Protein AF-A0A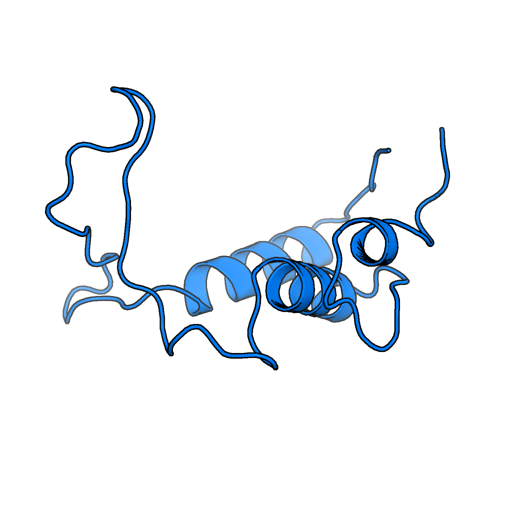831LX00-F1 (afdb_monomer_lite)

Secondary structure (DSSP, 8-state):
------HHHHHHHHHHHHHTB-B-TTS-B-B-S---SSTT---BPBSS--BTTB-HHHHHHHHHHHTT----S--SSGGGTSTTS---

Organism: NCBI:txid1484053

Sequence (88 aa):
KKIRLCSWQLDSLNRYIENSFKKNENGHFIQINFEGYNQYDSFYNAKGSFSLFRTCNVWVNVALKEIEVKTSVWSPFDFGVLFHIPKE

Foldseek 3Di:
DDDDADPVLVVQLVVLVLLQFDADPVRHFAWDPDCDPDVPDTHTHTDDDDDLQRDPLQSLQVSCVSSVNDFDPGDSDDCRNCVPPDDD

Structure (mmCIF, N/CA/C/O backbone):
data_AF-A0A831LX00-F1
#
_entry.id   AF-A0A831LX00-F1
#
loop_
_atom_site.group_PDB
_atom_site.id
_atom_site.type_symbol
_atom_site.label_atom_id
_atom_site.label_alt_id
_atom_site.label_comp_id
_atom_site.label_asym_id
_atom_site.label_entity_id
_atom_site.label_seq_id
_atom_site.pdbx_PDB_ins_code
_atom_site.Cartn_x
_atom_site.Cartn_y
_atom_site.Cartn_z
_atom_site.occupancy
_atom_site.B_iso_or_equiv
_atom_site.auth_seq_id
_atom_site.auth_comp_id
_atom_site.auth_asym_id
_atom_site.auth_atom_id
_atom_site.pdbx_PDB_model_num
ATOM 1 N N . LYS A 1 1 ? -1.724 4.537 -17.735 1.00 82.31 1 LYS A N 1
ATOM 2 C CA . LYS A 1 1 ? -0.752 3.415 -17.702 1.00 82.31 1 LYS A CA 1
ATOM 3 C C . LYS A 1 1 ? -1.493 2.171 -17.237 1.00 82.31 1 LYS A C 1
ATOM 5 O O . LYS A 1 1 ? -2.322 2.317 -16.347 1.00 82.31 1 LYS A O 1
ATOM 10 N N . LYS A 1 2 ? -1.242 1.000 -17.824 1.00 86.62 2 LYS A N 1
ATOM 11 C CA . LYS A 1 2 ? -1.859 -0.267 -17.404 1.00 86.62 2 LYS A CA 1
ATOM 12 C C . LYS A 1 2 ? -0.769 -1.259 -17.014 1.00 86.62 2 LYS A C 1
ATOM 14 O O . LYS A 1 2 ? 0.335 -1.196 -17.547 1.00 86.62 2 LYS A O 1
ATOM 19 N N . ILE A 1 3 ? -1.080 -2.141 -16.071 1.00 89.75 3 ILE A N 1
ATOM 20 C CA . ILE A 1 3 ? -0.213 -3.246 -15.660 1.00 89.75 3 ILE A CA 1
ATOM 21 C C . ILE A 1 3 ? -1.030 -4.514 -15.855 1.00 89.75 3 ILE A C 1
ATOM 23 O O . ILE A 1 3 ? -2.121 -4.637 -15.301 1.00 89.75 3 ILE A O 1
ATOM 27 N N . ARG A 1 4 ? -0.528 -5.440 -16.668 1.00 92.00 4 ARG A N 1
ATOM 28 C CA . ARG A 1 4 ? -1.135 -6.763 -16.798 1.00 92.00 4 ARG A CA 1
ATOM 29 C C . ARG A 1 4 ? -0.596 -7.633 -15.673 1.00 92.00 4 ARG A C 1
ATOM 31 O O . ARG A 1 4 ? 0.616 -7.771 -15.554 1.00 92.00 4 ARG A O 1
ATOM 38 N N . LEU A 1 5 ? -1.497 -8.178 -14.866 1.00 94.94 5 LEU A N 1
ATOM 39 C CA . LEU A 1 5 ? -1.168 -9.071 -13.762 1.00 94.94 5 LEU A CA 1
ATOM 40 C C . LEU A 1 5 ? -1.603 -10.489 -14.114 1.00 94.94 5 LEU A C 1
ATOM 42 O O . LEU A 1 5 ? -2.664 -10.686 -14.708 1.00 94.94 5 LEU A O 1
ATOM 46 N N . CYS A 1 6 ? -0.795 -11.471 -13.738 1.00 96.88 6 CYS A N 1
ATOM 47 C CA . CYS A 1 6 ? -1.227 -12.865 -13.698 1.00 96.88 6 CYS A CA 1
ATOM 48 C C . CYS A 1 6 ? -1.799 -13.217 -12.312 1.00 96.88 6 CYS A C 1
ATOM 50 O O . CYS A 1 6 ? -1.715 -12.417 -11.378 1.00 96.88 6 CYS A O 1
ATOM 52 N N . SER A 1 7 ? -2.387 -14.411 -12.174 1.00 97.88 7 SER A N 1
ATOM 53 C CA . SER A 1 7 ? -3.119 -14.809 -10.957 1.00 97.88 7 SER A CA 1
ATOM 54 C C . SER A 1 7 ? -2.288 -14.650 -9.686 1.00 97.88 7 SER A C 1
ATOM 56 O O . SER A 1 7 ? -2.739 -14.010 -8.745 1.00 97.88 7 SER A O 1
ATOM 58 N N . TRP A 1 8 ? -1.044 -15.143 -9.677 1.00 98.00 8 TRP A N 1
ATOM 59 C CA . TRP A 1 8 ? -0.215 -15.091 -8.470 1.00 98.00 8 TRP A CA 1
ATOM 60 C C . TRP A 1 8 ? 0.110 -13.653 -8.047 1.00 98.00 8 TRP A C 1
ATOM 62 O O . TRP A 1 8 ? 0.149 -13.359 -6.853 1.00 98.00 8 TRP A O 1
ATOM 72 N N . GLN A 1 9 ? 0.311 -12.745 -9.011 1.00 98.12 9 GLN A N 1
AT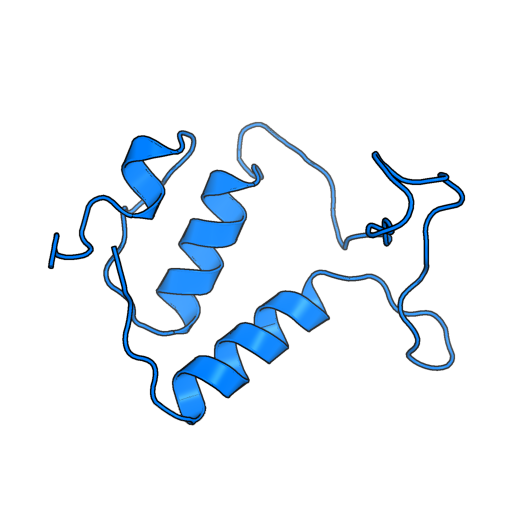OM 73 C CA . GLN A 1 9 ? 0.562 -11.331 -8.730 1.00 98.12 9 GLN A CA 1
ATOM 74 C C . GLN A 1 9 ? -0.674 -10.691 -8.112 1.00 98.12 9 GLN A C 1
ATOM 76 O O . GLN A 1 9 ? -0.563 -9.974 -7.124 1.00 98.12 9 GLN A O 1
ATOM 81 N N . LEU A 1 10 ? -1.855 -10.972 -8.665 1.00 97.94 10 LEU A N 1
ATOM 82 C CA . LEU A 1 10 ? -3.110 -10.472 -8.116 1.00 97.94 10 LEU A CA 1
ATOM 83 C C . LEU A 1 10 ? -3.348 -10.998 -6.693 1.00 97.94 10 LEU A C 1
ATOM 85 O O . LEU A 1 10 ? -3.683 -10.220 -5.804 1.00 97.94 10 LEU A O 1
ATOM 89 N N . ASP A 1 11 ? -3.103 -12.286 -6.458 1.00 98.31 11 ASP A N 1
ATOM 90 C CA . ASP A 1 11 ? -3.259 -12.912 -5.143 1.00 98.31 11 ASP A CA 1
ATOM 91 C C . ASP A 1 11 ? -2.278 -12.331 -4.112 1.00 98.31 11 ASP A C 1
ATOM 93 O O . ASP A 1 11 ? -2.658 -12.041 -2.974 1.00 98.31 11 ASP A O 1
ATOM 97 N N . SER A 1 12 ? -1.018 -12.123 -4.508 1.00 98.25 12 SER A N 1
ATOM 98 C CA . SER A 1 12 ? 0.004 -11.501 -3.659 1.00 98.25 12 SER A CA 1
ATOM 99 C C . SER A 1 12 ? -0.341 -10.040 -3.343 1.00 98.25 12 SER A C 1
ATOM 101 O O . SER A 1 12 ? -0.287 -9.626 -2.182 1.00 98.25 12 SER A O 1
ATOM 103 N N . LEU A 1 13 ? -0.806 -9.278 -4.342 1.00 98.00 13 LEU A N 1
ATOM 104 C CA . LEU A 1 13 ? -1.247 -7.894 -4.162 1.00 98.00 13 LEU A CA 1
ATOM 105 C C . LEU A 1 13 ? -2.431 -7.801 -3.196 1.00 98.00 13 LEU A C 1
ATOM 107 O O . LEU A 1 13 ? -2.403 -6.995 -2.265 1.00 98.00 13 LEU A O 1
ATOM 111 N N . ASN A 1 14 ? -3.446 -8.646 -3.381 1.00 98.00 14 ASN A N 1
ATOM 112 C CA . ASN A 1 14 ? -4.607 -8.697 -2.497 1.00 98.00 14 ASN A CA 1
ATOM 113 C C . ASN A 1 14 ? -4.181 -9.018 -1.064 1.00 98.00 14 ASN A C 1
ATOM 115 O O . ASN A 1 14 ? -4.569 -8.312 -0.137 1.00 98.00 14 ASN A O 1
ATOM 119 N N . ARG A 1 15 ? -3.297 -10.004 -0.872 1.00 98.12 15 ARG A N 1
ATOM 120 C CA . ARG A 1 15 ? -2.764 -10.344 0.453 1.00 98.12 15 ARG A CA 1
ATOM 121 C C . ARG A 1 15 ? -2.013 -9.179 1.095 1.00 98.12 15 ARG A C 1
ATOM 123 O O . ARG A 1 15 ? -2.171 -8.944 2.292 1.00 98.12 15 ARG A O 1
ATOM 130 N N . TYR A 1 16 ? -1.208 -8.445 0.329 1.00 98.06 16 TYR A N 1
ATOM 131 C CA . TYR A 1 16 ? -0.512 -7.253 0.816 1.00 98.06 16 TYR A CA 1
ATOM 132 C C . TYR A 1 16 ? -1.499 -6.167 1.276 1.00 98.06 16 TYR A C 1
ATOM 134 O O . TYR A 1 16 ? -1.362 -5.613 2.374 1.00 98.06 16 TYR A O 1
ATOM 142 N N . ILE A 1 17 ? -2.527 -5.901 0.465 1.00 97.12 17 ILE A N 1
ATOM 143 C CA . ILE A 1 17 ? -3.580 -4.926 0.769 1.00 97.12 17 ILE A CA 1
ATOM 144 C C . ILE A 1 17 ? -4.340 -5.350 2.028 1.00 97.12 17 ILE A C 1
ATOM 146 O O . ILE A 1 17 ? -4.421 -4.578 2.979 1.00 97.12 17 ILE A O 1
ATOM 150 N N . GLU A 1 18 ? -4.816 -6.593 2.095 1.00 96.94 18 GLU A N 1
ATOM 151 C CA . GLU A 1 18 ? -5.521 -7.120 3.265 1.00 96.94 18 GLU A CA 1
ATOM 152 C C . GLU A 1 18 ? -4.681 -7.044 4.542 1.00 96.94 18 GLU A C 1
ATOM 154 O O . GLU A 1 18 ? -5.182 -6.681 5.610 1.00 96.94 18 GLU A O 1
ATOM 159 N N . ASN A 1 19 ? -3.391 -7.370 4.444 1.00 96.69 19 ASN A N 1
ATOM 160 C CA . ASN A 1 19 ? -2.479 -7.338 5.580 1.00 96.69 19 ASN A CA 1
ATOM 161 C C . ASN A 1 19 ? -2.208 -5.925 6.091 1.00 96.69 19 ASN A C 1
ATOM 163 O O . ASN A 1 19 ? -1.773 -5.792 7.240 1.00 96.69 19 ASN A O 1
ATOM 167 N N . SER A 1 20 ? -2.494 -4.901 5.287 1.00 96.88 20 SER A N 1
ATOM 168 C CA . SER A 1 20 ? -2.370 -3.498 5.674 1.00 96.88 20 SER A CA 1
ATOM 169 C C . SER A 1 20 ? -3.481 -3.052 6.632 1.00 96.88 20 SER A C 1
ATOM 171 O O . SER A 1 20 ? -3.291 -2.072 7.350 1.00 96.88 20 SER A O 1
ATOM 173 N N . PHE A 1 21 ? -4.601 -3.777 6.718 1.00 97.31 21 PHE A N 1
ATOM 174 C CA . PHE A 1 21 ? -5.723 -3.452 7.603 1.00 97.31 21 PHE A CA 1
ATOM 175 C C . PHE A 1 21 ? -5.630 -4.158 8.959 1.00 97.31 21 PHE A C 1
ATOM 177 O O . PHE A 1 21 ? -5.212 -5.314 9.066 1.00 97.31 21 PHE A O 1
ATOM 184 N N . LYS A 1 22 ? -6.071 -3.480 10.023 1.00 97.50 22 LYS A N 1
ATOM 185 C CA . LYS A 1 22 ? -6.370 -4.118 11.309 1.00 97.50 22 LYS A CA 1
ATOM 186 C C . LYS A 1 22 ? -7.679 -4.894 11.188 1.00 97.50 22 LYS A C 1
ATOM 188 O O . LYS A 1 22 ? -8.668 -4.387 10.657 1.00 97.50 22 LYS A O 1
ATOM 193 N N . LYS A 1 23 ? -7.669 -6.113 11.719 1.00 96.88 23 LYS A N 1
ATOM 194 C CA . LYS A 1 23 ? -8.830 -6.997 11.814 1.00 96.88 23 LYS A CA 1
ATOM 195 C C . LYS A 1 23 ? -9.219 -7.139 13.292 1.00 96.88 23 LYS A C 1
ATOM 197 O O . LYS A 1 23 ? -8.338 -7.077 14.149 1.00 96.88 23 LYS A O 1
ATOM 202 N N . ASN A 1 24 ? -10.510 -7.263 13.588 1.00 96.12 24 ASN A N 1
ATOM 203 C CA . ASN A 1 24 ? -10.997 -7.591 14.930 1.00 96.12 24 ASN A CA 1
ATOM 204 C C . ASN A 1 24 ? -10.810 -9.091 15.231 1.00 96.12 24 ASN A C 1
ATOM 206 O O . ASN A 1 24 ? -10.295 -9.839 14.400 1.00 96.12 24 ASN A O 1
ATOM 210 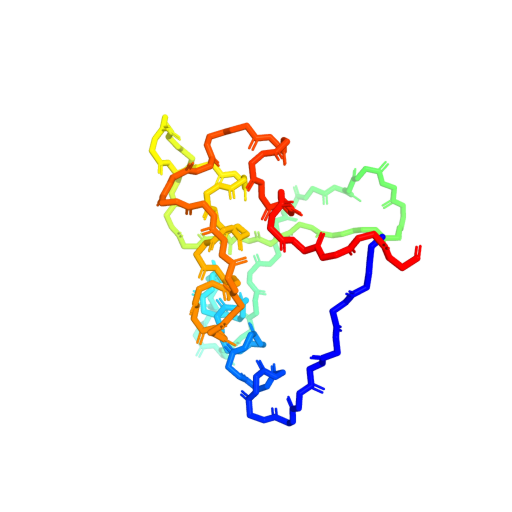N N . GLU A 1 25 ? -11.250 -9.535 16.409 1.00 95.75 25 GLU A N 1
ATOM 211 C CA . GLU A 1 25 ? -11.155 -10.937 16.851 1.00 95.75 25 GLU A CA 1
ATOM 212 C C . GLU A 1 25 ? -11.871 -11.921 15.909 1.00 95.75 25 GLU A C 1
ATOM 214 O O . GLU A 1 25 ? -11.447 -13.063 15.770 1.00 95.75 25 GLU A O 1
ATOM 219 N N . ASN A 1 26 ? -12.891 -11.453 15.185 1.00 95.50 26 ASN A N 1
ATOM 220 C CA . ASN A 1 26 ? -13.647 -12.239 14.207 1.00 95.50 26 ASN A CA 1
ATOM 221 C C . ASN A 1 26 ? -13.036 -12.196 12.793 1.00 95.50 26 ASN A C 1
ATOM 223 O O . ASN A 1 26 ? -13.618 -12.725 11.851 1.00 95.50 26 ASN A O 1
ATOM 227 N N . GLY A 1 27 ? -11.889 -11.535 12.609 1.00 94.81 27 GLY A N 1
ATOM 228 C CA . GLY A 1 27 ? -11.219 -11.413 11.313 1.00 94.81 27 GLY A CA 1
ATOM 229 C C . GLY A 1 27 ? -11.779 -10.327 10.383 1.00 94.81 27 GLY A C 1
ATOM 230 O O . GLY A 1 27 ? -11.278 -10.181 9.267 1.00 94.81 27 GLY A O 1
ATOM 231 N N . HIS A 1 28 ? -12.757 -9.527 10.817 1.00 96.25 28 HIS A N 1
ATOM 232 C CA . HIS A 1 28 ? -13.319 -8.431 10.019 1.00 96.25 28 HIS A CA 1
ATOM 233 C C . HIS A 1 28 ? -12.478 -7.157 10.122 1.00 96.25 28 HIS A C 1
ATOM 235 O O . HIS A 1 28 ? -11.956 -6.837 11.192 1.00 96.25 28 HIS A O 1
ATOM 241 N N . PHE A 1 29 ? -12.379 -6.394 9.030 1.00 97.38 29 PHE A N 1
ATOM 242 C CA . PHE A 1 29 ? -11.721 -5.087 9.046 1.00 97.38 29 PHE A CA 1
ATOM 243 C C . PHE A 1 29 ? -12.422 -4.120 10.001 1.00 97.38 29 PHE A C 1
ATOM 245 O O . PHE A 1 29 ? -13.649 -4.045 10.049 1.00 97.38 29 PHE A O 1
ATOM 252 N N . ILE A 1 30 ? -11.634 -3.353 10.751 1.00 97.50 30 ILE A N 1
ATOM 253 C CA . ILE A 1 30 ? -12.166 -2.398 11.725 1.00 97.50 30 ILE A CA 1
ATOM 254 C C . ILE A 1 30 ? -12.436 -1.068 11.019 1.00 97.50 30 ILE A C 1
ATOM 256 O O . ILE A 1 30 ? -11.507 -0.283 10.812 1.00 97.50 30 ILE A O 1
ATOM 260 N N . GLN A 1 31 ? -13.694 -0.813 10.660 1.00 96.50 31 GLN A N 1
ATOM 261 C CA . GLN A 1 31 ? -14.120 0.461 10.078 1.00 96.50 31 GLN A CA 1
ATOM 262 C C . GLN A 1 31 ? -13.899 1.616 11.069 1.00 96.50 31 GLN A C 1
ATOM 264 O O . GLN A 1 31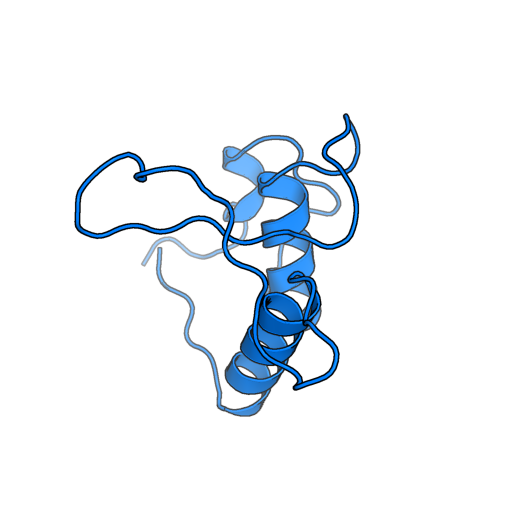 ? -14.070 1.468 12.280 1.00 96.50 31 GLN A O 1
ATOM 269 N N . ILE A 1 32 ? -13.467 2.761 10.555 1.00 95.31 32 ILE A N 1
ATOM 270 C CA . ILE A 1 32 ? -13.330 4.011 11.299 1.00 95.31 32 ILE A CA 1
ATOM 271 C C . ILE A 1 32 ? -14.696 4.695 11.306 1.00 95.31 32 ILE A C 1
ATOM 273 O O . ILE A 1 32 ? -15.366 4.746 10.277 1.00 95.31 32 ILE A O 1
ATOM 277 N N . ASN A 1 33 ? -15.092 5.245 12.4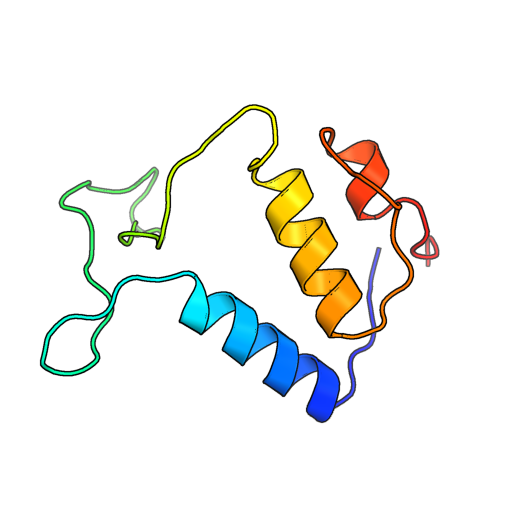55 1.00 94.56 33 ASN A N 1
ATOM 278 C CA . ASN A 1 33 ? -16.309 6.043 12.571 1.00 94.56 33 ASN A CA 1
ATOM 279 C C . ASN A 1 33 ? -16.107 7.430 11.933 1.00 94.56 33 ASN A C 1
ATOM 281 O O . ASN A 1 33 ? -15.863 8.418 12.624 1.00 94.56 33 ASN A O 1
ATOM 285 N N . PHE A 1 34 ? -16.117 7.464 10.605 1.00 93.69 34 PHE A N 1
ATOM 286 C CA . PHE A 1 34 ? -16.006 8.650 9.767 1.00 93.69 34 PHE A CA 1
ATOM 287 C C . PHE A 1 34 ? -16.887 8.437 8.532 1.00 93.69 34 PHE A C 1
ATOM 289 O O . PHE A 1 34 ? -16.839 7.362 7.936 1.00 93.69 34 PHE A O 1
ATOM 296 N N . GLU A 1 35 ? -17.686 9.440 8.163 1.00 90.38 35 GLU A N 1
ATOM 297 C CA . GLU A 1 35 ? -18.725 9.317 7.123 1.00 90.38 35 GLU A CA 1
ATOM 298 C C . GLU A 1 35 ? -18.181 9.079 5.714 1.00 90.38 35 GLU A C 1
ATOM 300 O O . GLU A 1 35 ? -18.932 8.672 4.833 1.00 90.38 35 GLU A O 1
ATOM 305 N N . GLY A 1 36 ? -16.888 9.312 5.509 1.00 92.81 36 GLY A N 1
ATOM 306 C CA . GLY A 1 36 ? -16.287 9.244 4.194 1.00 92.81 36 GLY A CA 1
ATOM 307 C C . GLY A 1 36 ? -15.984 10.623 3.610 1.00 92.81 36 GLY A C 1
ATOM 308 O O . GLY A 1 36 ? -16.303 11.647 4.213 1.00 92.81 36 GLY A O 1
ATOM 309 N N . TYR A 1 37 ? -15.369 10.678 2.429 1.00 93.12 37 TYR A N 1
ATOM 310 C CA . TYR A 1 37 ? -15.399 11.898 1.617 1.00 93.12 37 TYR A CA 1
ATOM 311 C C . TYR A 1 37 ? -16.716 12.012 0.839 1.00 93.12 37 TYR A C 1
ATOM 313 O O . TYR A 1 37 ? -17.124 13.115 0.480 1.00 93.12 37 TYR A O 1
ATOM 321 N N . ASN A 1 38 ? -17.377 10.886 0.560 1.00 94.81 38 ASN A N 1
ATOM 322 C CA . ASN A 1 38 ? -18.709 10.812 -0.032 1.00 94.81 38 ASN A CA 1
ATOM 323 C C . ASN A 1 38 ? -19.384 9.467 0.311 1.00 94.81 38 ASN A C 1
ATOM 325 O O . ASN A 1 38 ? -18.76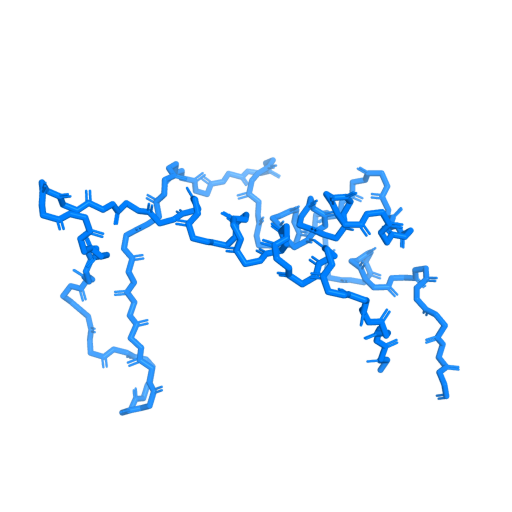5 8.571 0.869 1.00 94.81 38 ASN A O 1
ATOM 329 N N . GLN A 1 39 ? -20.644 9.300 -0.098 1.00 93.56 39 GLN A N 1
ATOM 330 C CA . GLN A 1 39 ? -21.453 8.103 0.187 1.00 93.56 39 GLN A CA 1
ATOM 331 C C . GLN A 1 39 ? -20.948 6.780 -0.430 1.00 93.56 39 GLN A C 1
ATOM 333 O O . GLN A 1 39 ? -21.543 5.732 -0.190 1.00 93.56 39 GLN A O 1
ATOM 338 N N . TYR A 1 40 ? -19.904 6.815 -1.261 1.00 95.12 40 TYR A N 1
ATOM 339 C CA . TYR A 1 40 ? -19.327 5.650 -1.936 1.00 95.12 40 TYR A CA 1
ATOM 340 C C . TYR A 1 40 ? -17.959 5.243 -1.377 1.00 95.12 40 TYR A C 1
ATOM 342 O O . TYR A 1 40 ? -17.318 4.359 -1.947 1.00 95.12 40 TYR A O 1
ATOM 350 N N . ASP A 1 41 ? -17.491 5.865 -0.293 1.00 94.06 41 ASP A N 1
ATOM 351 C CA . ASP A 1 41 ? -16.247 5.478 0.363 1.00 94.06 41 ASP A CA 1
ATOM 352 C C . ASP A 1 41 ? -16.432 5.177 1.857 1.00 94.06 41 ASP A C 1
ATOM 354 O O . ASP A 1 41 ? -17.459 5.442 2.479 1.00 94.06 41 ASP A O 1
ATOM 358 N N . SER A 1 42 ? -15.459 4.466 2.415 1.00 94.81 42 SER A N 1
ATOM 359 C CA . SER A 1 42 ? -15.428 4.071 3.819 1.00 94.81 42 SER A CA 1
ATOM 360 C C . SER A 1 42 ? -13.982 3.890 4.244 1.00 94.81 42 SER A C 1
ATOM 362 O O . SER A 1 42 ? -13.144 3.407 3.479 1.00 94.81 42 SER A O 1
ATOM 364 N N . PHE A 1 43 ? -13.685 4.273 5.480 1.00 95.50 43 PHE A N 1
ATOM 365 C CA . PHE A 1 43 ? -12.331 4.243 6.020 1.00 95.50 43 PHE A CA 1
ATOM 366 C C . PHE A 1 43 ? -12.175 3.104 7.018 1.00 95.50 43 PHE A C 1
ATOM 368 O O . PHE A 1 43 ? -13.064 2.845 7.821 1.00 95.50 43 PHE A O 1
ATOM 375 N N . TYR A 1 44 ? -11.020 2.443 7.001 1.00 96.31 44 TYR A N 1
ATOM 376 C CA . TYR A 1 44 ? -10.709 1.324 7.889 1.00 96.31 44 TYR A CA 1
ATOM 377 C C . TYR A 1 44 ? -9.362 1.545 8.567 1.00 96.31 44 TYR A C 1
ATOM 379 O O . TYR A 1 44 ? -8.458 2.177 8.018 1.00 96.31 44 TYR A O 1
ATOM 387 N N . ASN A 1 45 ? -9.213 1.006 9.772 1.00 96.50 45 ASN A N 1
ATOM 388 C CA . ASN A 1 45 ? -7.979 1.112 10.531 1.00 96.50 45 ASN A CA 1
ATOM 389 C C . ASN A 1 45 ? -6.846 0.344 9.842 1.00 96.50 45 ASN A C 1
ATOM 391 O O . ASN A 1 45 ? -6.956 -0.858 9.599 1.00 96.50 45 ASN A O 1
ATOM 395 N N . ALA A 1 46 ? -5.722 1.019 9.611 1.00 95.75 46 ALA A N 1
ATOM 396 C CA . ALA A 1 46 ? -4.505 0.412 9.086 1.00 95.75 46 ALA A CA 1
ATOM 397 C C . ALA A 1 46 ? -3.584 -0.114 10.205 1.00 95.75 46 ALA A C 1
ATOM 399 O O . ALA A 1 46 ? -3.676 0.291 11.370 1.00 95.75 46 ALA A O 1
ATOM 400 N N . LYS A 1 47 ? -2.661 -1.015 9.854 1.00 95.31 47 LYS A N 1
ATOM 401 C CA . LYS A 1 47 ? -1.530 -1.407 10.704 1.00 95.31 47 LYS A CA 1
ATOM 402 C C . LYS A 1 47 ? -0.384 -0.404 10.538 1.00 95.31 47 LYS A C 1
ATOM 404 O O . LYS A 1 47 ? 0.163 -0.251 9.451 1.00 95.31 47 LYS A O 1
ATOM 409 N N . GLY A 1 48 ? 0.028 0.218 11.641 1.00 90.94 48 GLY A N 1
ATOM 410 C CA . GLY A 1 48 ? 1.075 1.244 11.653 1.00 90.94 48 GLY A CA 1
ATOM 411 C C . GLY A 1 48 ? 0.527 2.663 11.484 1.00 90.94 48 GLY A C 1
ATOM 412 O O . GLY A 1 48 ? -0.683 2.876 11.507 1.00 90.94 48 GLY A O 1
ATOM 413 N N . SER A 1 49 ? 1.439 3.623 11.339 1.00 91.38 49 SER A N 1
ATOM 414 C CA . SER A 1 49 ? 1.131 5.054 11.248 1.00 91.38 49 SER A CA 1
ATOM 415 C C . SER A 1 49 ? 1.925 5.705 10.120 1.00 91.38 49 SER A C 1
ATOM 417 O O . SER A 1 49 ? 3.008 5.234 9.756 1.00 91.38 49 SER A O 1
ATOM 419 N N . PHE A 1 50 ? 1.392 6.806 9.592 1.00 92.12 50 PHE A N 1
ATOM 420 C CA . PHE A 1 50 ? 2.070 7.631 8.599 1.00 92.12 50 PHE A CA 1
ATOM 421 C C . PHE A 1 50 ? 3.372 8.222 9.162 1.00 92.12 50 PHE A C 1
ATOM 423 O O . PHE A 1 50 ? 3.433 8.628 10.323 1.00 92.12 50 PHE A O 1
ATOM 430 N N . SER A 1 51 ? 4.414 8.285 8.335 1.00 91.88 51 SER A N 1
ATOM 431 C CA . SER A 1 51 ? 5.668 8.979 8.648 1.00 91.88 51 SER A CA 1
ATOM 432 C C . SER A 1 51 ? 6.381 9.416 7.369 1.00 91.88 51 SER A C 1
ATOM 434 O O . SER A 1 51 ? 5.983 9.025 6.272 1.00 91.88 51 SER A O 1
ATOM 436 N N . LEU A 1 52 ? 7.489 10.157 7.494 1.00 89.00 52 LEU A N 1
ATOM 437 C CA . LEU A 1 52 ? 8.320 10.553 6.346 1.00 89.00 52 LEU A CA 1
ATOM 438 C C . LEU A 1 52 ? 8.808 9.350 5.511 1.00 89.00 52 LEU A C 1
ATOM 440 O O . LEU A 1 52 ? 9.028 9.470 4.309 1.00 89.00 52 LEU A O 1
ATOM 444 N N . PHE A 1 53 ? 8.939 8.177 6.138 1.00 89.81 53 PHE A N 1
ATOM 445 C CA . PHE A 1 53 ? 9.359 6.936 5.481 1.00 89.81 53 PHE A CA 1
ATOM 446 C C . PHE A 1 53 ? 8.190 6.001 5.137 1.00 89.81 53 PHE A C 1
ATOM 448 O O . PHE A 1 53 ? 8.391 5.007 4.444 1.00 89.81 53 PHE A O 1
ATOM 455 N N . ARG A 1 54 ? 6.975 6.294 5.619 1.00 90.94 54 ARG A N 1
ATOM 456 C CA . ARG A 1 54 ? 5.760 5.488 5.422 1.00 90.94 54 ARG A CA 1
ATOM 457 C C . ARG A 1 54 ? 4.642 6.381 4.902 1.00 90.94 54 ARG A C 1
ATOM 459 O O . ARG A 1 54 ? 3.766 6.807 5.652 1.00 90.94 54 ARG A O 1
ATOM 466 N N . THR A 1 55 ? 4.707 6.664 3.608 1.00 94.25 55 THR A N 1
ATOM 467 C CA . THR A 1 55 ? 3.696 7.436 2.881 1.00 94.25 55 THR A CA 1
ATOM 468 C C . THR A 1 55 ? 2.847 6.523 1.999 1.00 94.25 55 THR A C 1
ATOM 470 O O . THR A 1 55 ? 3.201 5.364 1.770 1.00 94.25 55 THR A O 1
ATOM 473 N N . CYS A 1 56 ? 1.743 7.046 1.459 1.00 93.25 56 CYS A N 1
ATOM 474 C CA . CYS A 1 56 ? 0.927 6.329 0.476 1.00 93.25 56 CYS A CA 1
ATOM 475 C C . CYS A 1 56 ? 1.743 5.911 -0.760 1.00 93.25 56 CYS A C 1
ATOM 477 O O . CYS A 1 56 ? 1.645 4.771 -1.201 1.00 93.25 56 CYS A O 1
ATOM 479 N N . ASN A 1 57 ? 2.617 6.786 -1.265 1.00 95.44 57 ASN A N 1
ATOM 480 C CA . ASN A 1 57 ? 3.469 6.494 -2.420 1.00 95.44 57 ASN A CA 1
ATOM 481 C C . ASN A 1 57 ? 4.464 5.365 -2.126 1.00 95.44 57 ASN A C 1
ATOM 483 O O . ASN A 1 57 ? 4.657 4.476 -2.955 1.00 95.44 57 ASN A O 1
ATOM 487 N N . VAL A 1 58 ? 5.052 5.349 -0.924 1.00 95.38 58 VAL A N 1
ATOM 488 C CA . VAL A 1 58 ? 5.931 4.254 -0.493 1.00 95.38 58 VAL A CA 1
ATOM 489 C C . VAL A 1 58 ? 5.142 2.953 -0.339 1.00 95.38 58 VAL A C 1
ATOM 491 O O . VAL A 1 58 ? 5.625 1.916 -0.785 1.00 95.38 58 VAL A O 1
ATOM 494 N N . TRP A 1 59 ? 3.933 2.998 0.228 1.00 95.88 59 TRP A N 1
ATOM 495 C CA . TRP A 1 59 ? 3.058 1.829 0.373 1.00 95.88 59 TRP A CA 1
ATOM 496 C C . TRP A 1 59 ? 2.706 1.204 -0.986 1.00 95.88 59 TRP A C 1
ATOM 498 O O . TRP A 1 59 ? 2.941 0.013 -1.183 1.00 95.88 59 TRP A O 1
ATOM 508 N N . VAL A 1 60 ? 2.270 2.006 -1.967 1.00 95.69 60 VAL A N 1
ATOM 509 C CA . VAL A 1 60 ? 2.012 1.513 -3.334 1.00 95.69 60 VAL A CA 1
ATOM 510 C C . VAL A 1 60 ? 3.296 0.983 -3.981 1.00 95.69 60 VAL A C 1
ATOM 512 O O . VAL A 1 60 ? 3.285 -0.070 -4.614 1.00 95.69 60 VAL A O 1
ATOM 515 N N . ASN A 1 61 ? 4.424 1.676 -3.806 1.00 95.81 61 ASN A N 1
ATOM 516 C CA . ASN A 1 61 ? 5.706 1.251 -4.365 1.00 95.81 61 ASN A CA 1
ATOM 517 C C . ASN A 1 61 ? 6.172 -0.103 -3.811 1.00 95.81 61 ASN A C 1
ATOM 519 O O . ASN A 1 61 ? 6.748 -0.890 -4.554 1.00 95.81 61 ASN A O 1
ATOM 523 N N . VAL A 1 62 ? 5.930 -0.380 -2.525 1.00 95.69 62 VAL A N 1
ATOM 524 C CA . VAL A 1 62 ? 6.204 -1.688 -1.913 1.00 95.69 62 VAL A CA 1
ATOM 525 C C . VAL A 1 62 ? 5.237 -2.737 -2.457 1.00 95.69 62 VAL A C 1
ATOM 527 O O . VAL A 1 62 ? 5.704 -3.774 -2.909 1.00 95.69 62 VAL A O 1
ATOM 530 N N . ALA A 1 63 ? 3.934 -2.446 -2.520 1.00 96.62 63 ALA A N 1
ATOM 531 C CA . ALA A 1 63 ? 2.935 -3.359 -3.082 1.00 96.62 63 ALA A CA 1
ATOM 532 C C . ALA A 1 63 ? 3.295 -3.828 -4.504 1.00 96.62 63 ALA A C 1
ATOM 534 O O . ALA A 1 63 ? 3.189 -5.006 -4.823 1.00 96.62 63 ALA A O 1
ATOM 535 N N . LEU A 1 64 ? 3.766 -2.908 -5.352 1.00 95.94 64 LEU A N 1
ATOM 536 C CA . LEU A 1 64 ? 4.213 -3.223 -6.709 1.00 95.94 64 LEU A CA 1
ATOM 537 C C . LEU A 1 64 ? 5.503 -4.066 -6.730 1.00 95.94 64 LEU A C 1
ATOM 539 O O . LEU A 1 64 ? 5.643 -4.938 -7.585 1.00 95.94 64 LEU A O 1
ATOM 543 N N . LYS A 1 65 ? 6.427 -3.857 -5.784 1.00 95.75 65 LYS A N 1
ATOM 544 C CA . LYS A 1 65 ? 7.635 -4.693 -5.656 1.00 95.75 65 LYS A CA 1
ATOM 545 C C . LYS A 1 65 ? 7.313 -6.122 -5.230 1.00 95.75 65 LYS A C 1
ATOM 547 O O . LYS A 1 65 ? 7.918 -7.041 -5.768 1.00 95.75 65 LYS A O 1
ATOM 552 N N . GLU A 1 66 ? 6.359 -6.305 -4.316 1.00 96.81 66 GLU A N 1
ATOM 553 C CA . GLU A 1 66 ? 5.900 -7.628 -3.846 1.00 96.81 66 GLU A CA 1
ATOM 554 C C . GLU A 1 66 ? 5.340 -8.504 -4.978 1.00 96.81 66 GLU A C 1
ATOM 556 O O . GLU A 1 66 ? 5.303 -9.728 -4.871 1.00 96.81 66 GLU A O 1
ATOM 561 N N . ILE A 1 67 ? 4.907 -7.884 -6.077 1.00 96.94 67 ILE A N 1
ATOM 562 C CA . ILE A 1 67 ? 4.399 -8.571 -7.270 1.00 96.94 67 ILE A CA 1
ATOM 563 C C . ILE A 1 67 ? 5.376 -8.528 -8.448 1.00 96.94 67 ILE A C 1
ATOM 565 O O . ILE A 1 67 ? 4.973 -8.736 -9.592 1.00 96.94 67 ILE A O 1
ATOM 569 N N . GLU A 1 68 ? 6.646 -8.222 -8.181 1.00 95.56 68 GLU A N 1
ATOM 570 C CA . GLU A 1 68 ? 7.733 -8.160 -9.166 1.00 95.56 68 GLU A CA 1
ATOM 571 C C . GLU A 1 68 ? 7.511 -7.143 -10.304 1.00 95.56 68 GLU A C 1
ATOM 573 O O . GLU A 1 68 ? 8.134 -7.214 -11.366 1.00 95.56 68 GLU A O 1
ATOM 578 N N . VAL A 1 69 ? 6.661 -6.132 -10.090 1.00 94.50 69 VAL A N 1
ATOM 579 C CA . VAL A 1 69 ? 6.566 -4.996 -11.010 1.00 94.50 69 VAL A CA 1
ATOM 580 C C . VAL A 1 69 ? 7.768 -4.088 -10.780 1.00 94.50 69 VAL A C 1
ATOM 582 O O . VAL A 1 69 ? 8.052 -3.658 -9.663 1.00 94.50 69 VAL A O 1
ATOM 585 N N . LYS A 1 70 ? 8.479 -3.755 -11.862 1.00 93.00 70 LYS A N 1
ATOM 586 C CA . LYS A 1 70 ? 9.618 -2.836 -11.799 1.00 93.00 70 LYS A CA 1
ATOM 587 C C . LYS A 1 70 ? 9.160 -1.459 -11.317 1.00 93.00 70 LYS A C 1
ATOM 589 O O . LYS A 1 70 ? 8.359 -0.803 -11.981 1.00 93.00 70 LYS A O 1
ATOM 594 N N . THR A 1 71 ? 9.728 -0.995 -10.209 1.00 93.69 71 THR A N 1
ATOM 595 C CA . THR A 1 71 ? 9.455 0.327 -9.634 1.00 93.69 71 THR A CA 1
ATOM 596 C C . THR A 1 71 ? 10.724 1.021 -9.139 1.00 93.69 71 THR A C 1
ATOM 598 O O . THR A 1 71 ? 11.835 0.506 -9.280 1.00 93.69 71 THR A O 1
ATOM 601 N N . SER A 1 72 ? 10.565 2.228 -8.594 1.00 93.38 72 SER A N 1
ATOM 602 C CA . SER A 1 72 ? 11.659 3.011 -8.023 1.00 93.38 72 SER A CA 1
ATOM 603 C C . SER A 1 72 ? 12.174 2.374 -6.725 1.00 93.38 72 SER A C 1
ATOM 605 O O . SER A 1 72 ? 11.415 1.794 -5.940 1.00 93.38 72 SER A O 1
ATOM 607 N N . VAL A 1 73 ? 13.467 2.544 -6.424 1.00 91.62 73 VAL A N 1
ATOM 608 C CA . VAL A 1 73 ? 14.057 2.067 -5.155 1.00 91.62 73 VAL A CA 1
ATOM 609 C C . VAL A 1 73 ? 13.321 2.671 -3.954 1.00 91.62 73 VAL A C 1
ATOM 611 O O . VAL A 1 73 ? 12.951 1.946 -3.033 1.00 91.62 73 VAL A O 1
ATOM 614 N N . TRP A 1 74 ? 12.993 3.959 -4.014 1.00 91.75 74 TRP A N 1
ATOM 615 C CA . TRP A 1 74 ? 12.161 4.652 -3.036 1.00 91.75 74 TRP A CA 1
ATOM 616 C C . TRP A 1 74 ? 11.289 5.686 -3.756 1.00 91.75 74 TRP A C 1
ATOM 618 O O . TRP A 1 74 ? 11.755 6.329 -4.694 1.00 91.75 74 TRP A O 1
ATOM 628 N N . SER A 1 75 ? 10.022 5.813 -3.350 1.00 91.06 75 SER A N 1
ATOM 629 C CA . SER A 1 75 ? 9.051 6.700 -4.004 1.00 91.06 75 SER A CA 1
ATOM 630 C C . SER A 1 75 ? 8.293 7.532 -2.968 1.00 91.06 75 SER A C 1
ATOM 632 O O . SER A 1 75 ? 7.162 7.195 -2.628 1.00 91.06 75 SER A O 1
ATOM 634 N N . PRO A 1 76 ? 8.899 8.597 -2.416 1.00 86.38 76 PRO A N 1
ATOM 635 C CA . PRO A 1 76 ? 8.200 9.497 -1.498 1.00 86.38 76 PRO A CA 1
ATOM 636 C C . PRO A 1 76 ? 7.137 10.338 -2.223 1.00 86.38 76 PRO A C 1
ATOM 638 O O . PRO A 1 76 ? 6.106 10.666 -1.637 1.00 86.38 76 PRO A O 1
ATOM 641 N N . PHE A 1 77 ? 7.358 10.619 -3.509 1.00 89.00 77 PHE A N 1
ATOM 642 C CA . PHE A 1 77 ? 6.466 11.370 -4.389 1.00 89.00 77 PHE A CA 1
ATOM 643 C C . PHE A 1 77 ? 5.770 10.449 -5.402 1.00 89.00 77 PHE A C 1
ATOM 645 O O . PHE A 1 77 ? 6.218 9.327 -5.654 1.00 89.00 77 PHE A O 1
ATOM 652 N N . ASP A 1 78 ? 4.672 10.929 -5.976 1.00 85.62 78 ASP A N 1
ATOM 653 C CA . ASP A 1 78 ? 3.777 10.193 -6.875 1.00 85.62 78 ASP A CA 1
ATOM 654 C C . ASP A 1 78 ? 4.428 9.875 -8.231 1.00 85.62 78 ASP A C 1
ATOM 656 O O . ASP A 1 78 ? 4.292 8.762 -8.745 1.00 85.62 78 ASP A O 1
ATOM 660 N N . PHE A 1 79 ? 5.218 10.806 -8.776 1.00 87.06 79 PHE A N 1
ATOM 661 C CA . PHE A 1 79 ? 5.888 10.639 -10.069 1.00 87.06 79 PHE A CA 1
ATOM 662 C C . PHE A 1 79 ? 6.814 9.412 -10.125 1.00 87.06 79 PHE A C 1
ATOM 664 O O . PHE A 1 79 ? 7.028 8.852 -11.202 1.00 87.06 79 PHE A O 1
ATOM 671 N N . GLY A 1 80 ? 7.346 8.972 -8.979 1.00 88.25 80 GLY A N 1
ATOM 672 C CA . GLY A 1 80 ? 8.233 7.813 -8.874 1.00 88.25 80 GLY A CA 1
ATOM 673 C C . GLY A 1 80 ? 7.509 6.463 -8.862 1.00 88.25 80 GLY A C 1
ATOM 674 O O . GLY A 1 80 ? 8.126 5.452 -9.204 1.00 88.25 80 GLY A O 1
ATOM 675 N N . VAL A 1 81 ? 6.216 6.426 -8.515 1.00 91.25 81 VAL A N 1
ATOM 676 C CA . VAL A 1 81 ? 5.489 5.172 -8.247 1.00 91.25 81 VAL A CA 1
ATOM 677 C C . VAL A 1 81 ? 5.318 4.369 -9.530 1.00 91.25 81 VAL A C 1
ATOM 679 O O . VAL A 1 81 ? 5.637 3.185 -9.588 1.00 91.25 81 VAL A O 1
ATOM 682 N N . LEU A 1 82 ? 4.855 5.034 -10.590 1.00 91.50 82 LEU A N 1
ATOM 683 C CA . LEU A 1 82 ? 4.576 4.402 -11.879 1.00 91.50 82 LEU A CA 1
ATOM 684 C C . LEU A 1 82 ? 5.629 4.737 -12.939 1.00 91.50 82 LEU A C 1
ATOM 686 O O . LEU A 1 82 ? 5.389 4.486 -14.120 1.00 91.50 82 LEU A O 1
ATOM 690 N N . PHE A 1 83 ? 6.769 5.329 -12.565 1.00 91.81 83 PHE A N 1
ATOM 691 C CA . PHE A 1 83 ? 7.775 5.842 -13.505 1.00 91.81 83 PHE A CA 1
ATOM 692 C C . PHE A 1 83 ? 8.201 4.791 -14.542 1.00 91.81 83 PHE A C 1
ATOM 694 O O . PHE A 1 83 ? 8.138 5.050 -15.743 1.00 91.81 83 PHE A O 1
ATOM 701 N N . HIS A 1 84 ? 8.522 3.582 -14.076 1.00 91.44 84 HIS A N 1
ATOM 702 C CA . HIS A 1 84 ? 9.027 2.474 -14.893 1.00 91.44 84 HIS A CA 1
ATOM 703 C C . HIS A 1 84 ? 7.961 1.718 -15.693 1.00 91.44 84 HIS A C 1
ATOM 705 O O . HIS A 1 84 ? 8.313 0.876 -16.518 1.00 91.44 84 HIS A O 1
ATOM 711 N N . ILE A 1 85 ? 6.675 2.004 -15.480 1.00 89.56 85 ILE A N 1
ATOM 712 C CA . ILE A 1 85 ? 5.605 1.355 -16.239 1.00 89.56 85 ILE A CA 1
ATOM 713 C C . ILE A 1 85 ? 5.521 2.006 -17.626 1.00 89.56 85 ILE A C 1
ATOM 715 O O . ILE A 1 85 ? 5.420 3.241 -17.702 1.00 89.56 85 ILE A O 1
ATOM 719 N N . PRO A 1 86 ? 5.528 1.216 -18.714 1.00 85.50 86 PRO A N 1
ATOM 720 C CA . PRO A 1 86 ? 5.358 1.734 -20.064 1.00 85.50 86 PRO A CA 1
ATOM 721 C C . PRO A 1 86 ? 4.092 2.590 -20.200 1.00 85.50 86 PRO A C 1
ATOM 723 O O . PRO A 1 86 ? 3.050 2.326 -19.590 1.00 85.50 86 PRO A O 1
ATOM 726 N N . LYS A 1 87 ? 4.190 3.658 -20.993 1.00 80.44 87 LYS A N 1
ATOM 727 C CA . LYS A 1 87 ? 3.012 4.373 -21.483 1.00 80.44 87 LYS A CA 1
ATOM 728 C C . LYS A 1 87 ? 2.532 3.574 -22.698 1.00 80.44 87 LYS A C 1
ATOM 730 O O . LYS A 1 87 ? 3.215 3.595 -23.713 1.00 80.44 87 LYS A O 1
ATOM 735 N N . GLU A 1 88 ? 1.473 2.784 -22.522 1.00 68.00 88 GLU A N 1
ATOM 736 C CA . GLU A 1 88 ? 0.707 2.234 -23.655 1.00 68.00 88 GLU A CA 1
ATOM 737 C C . GLU A 1 88 ? 0.146 3.370 -24.515 1.00 68.00 88 GLU A C 1
ATOM 739 O O . GLU A 1 88 ? -0.261 4.394 -23.909 1.00 68.00 88 GLU A O 1
#

InterPro domains:
  IPR011727 Conserved hypothetical protein CHP02117 [PF09601] (1-78)

pLDDT: mean 93.57, std 4.62, range [68.0, 98.31]

Radius of gyration: 14.86 Å; chains: 1; bounding box: 36×27×40 Å